Protein AF-R7W2F7-F1 (afdb_monomer_lite)

Radius of gyration: 28.07 Å; chains: 1; bounding box: 58×47×88 Å

Secondary structure (DSSP, 8-state):
---HHHHHHHHTHHHHHH-HHHHHHHHHHHHHHHHHHHHHHHHHHHHHHHHHHHHHHHHHSSS--HHHHHHHHHHHHHHHHHHHHHHHHHHHHHHHHHHHHHHHHHHHHHHTGGGHHHHHHHHHHHHHHHHHHTTT-----HHHHHHHHHHHHHHHHS-------PPP-

Organism: Aegilops tauschii (NCBI:txid37682)

Sequence (169 aa):
MENPMLAAVINNLPHLLDNPDLVQRVLDGARADLHLNGLHLAEAAAQLRDCLRAEGQVRTLPEPTEEQRIACAMVVDAGRASYRFFLKQHWLLGQLVGSLLVIRAAASARSRAHLLPGVLLAAVSAAVVVYVTTRGVVVPGFRSLVRFCVLTLHFLFAPDRPRARGRAG

Structure (mmCIF, N/CA/C/O backbone):
data_AF-R7W2F7-F1
#
_entry.id   AF-R7W2F7-F1
#
loop_
_atom_site.group_PDB
_atom_site.id
_atom_site.type_symbol
_atom_site.label_atom_id
_atom_site.label_alt_id
_atom_site.label_comp_id
_atom_site.label_asym_id
_atom_site.label_entity_id
_atom_site.label_seq_id
_atom_site.pdbx_PDB_ins_code
_atom_site.Cartn_x
_atom_site.Cartn_y
_atom_site.Cartn_z
_atom_site.occupancy
_atom_site.B_iso_or_equiv
_atom_site.auth_seq_id
_atom_site.auth_comp_id
_atom_site.auth_asym_id
_atom_site.auth_atom_id
_atom_site.pdbx_PDB_model_num
ATOM 1 N N . MET A 1 1 ? 6.378 13.925 7.806 1.00 50.22 1 MET A N 1
ATOM 2 C CA . MET A 1 1 ? 6.916 12.705 8.445 1.00 50.22 1 MET A CA 1
ATOM 3 C C . MET A 1 1 ? 7.607 11.904 7.363 1.00 50.22 1 MET A C 1
ATOM 5 O O . MET A 1 1 ? 6.940 11.535 6.405 1.00 50.22 1 MET A O 1
ATOM 9 N N . GLU A 1 2 ? 8.917 11.711 7.471 1.00 62.88 2 GLU A N 1
ATOM 10 C CA . GLU A 1 2 ? 9.671 10.868 6.540 1.00 62.88 2 GLU A CA 1
ATOM 11 C C . GLU A 1 2 ? 9.285 9.399 6.735 1.00 62.88 2 GLU A C 1
ATOM 13 O O . GLU A 1 2 ? 9.034 8.952 7.855 1.00 62.88 2 GLU A O 1
ATOM 18 N N . ASN A 1 3 ? 9.174 8.658 5.633 1.00 75.56 3 ASN A N 1
ATOM 19 C CA . ASN A 1 3 ? 8.859 7.238 5.660 1.00 75.56 3 ASN A CA 1
ATOM 20 C C . ASN A 1 3 ? 10.148 6.458 5.996 1.00 75.56 3 ASN A C 1
ATOM 22 O O . ASN A 1 3 ? 11.062 6.433 5.170 1.00 75.56 3 ASN A O 1
ATOM 26 N N . PRO A 1 4 ? 10.259 5.820 7.175 1.00 77.44 4 PRO A N 1
ATOM 27 C CA . PRO A 1 4 ? 11.500 5.168 7.596 1.00 77.44 4 PRO A CA 1
ATOM 28 C C . PRO A 1 4 ? 11.861 3.968 6.709 1.00 77.44 4 PRO A C 1
ATOM 30 O O . PRO A 1 4 ? 13.039 3.686 6.498 1.00 77.44 4 PRO A O 1
ATOM 33 N N . MET A 1 5 ? 10.861 3.296 6.125 1.00 77.75 5 MET A N 1
ATOM 34 C CA . MET A 1 5 ? 11.091 2.214 5.162 1.00 77.75 5 MET A CA 1
ATOM 35 C C . MET A 1 5 ? 11.682 2.755 3.859 1.00 77.75 5 MET A C 1
ATOM 37 O O . MET A 1 5 ? 12.577 2.147 3.275 1.00 77.75 5 MET A O 1
ATOM 41 N N . LEU A 1 6 ? 11.227 3.936 3.431 1.00 77.62 6 LEU A N 1
ATOM 42 C CA . LEU A 1 6 ? 11.791 4.622 2.272 1.00 77.62 6 LEU A CA 1
ATOM 43 C C . LEU A 1 6 ? 13.242 5.048 2.526 1.00 77.62 6 LEU A C 1
ATOM 45 O O . LEU A 1 6 ? 14.074 4.906 1.636 1.00 77.62 6 LEU A O 1
ATOM 49 N N . ALA A 1 7 ? 13.570 5.503 3.738 1.00 80.31 7 ALA A N 1
ATOM 50 C CA . ALA A 1 7 ? 14.944 5.844 4.105 1.00 80.31 7 ALA A CA 1
ATOM 51 C C . ALA A 1 7 ? 15.889 4.634 3.974 1.00 80.31 7 ALA A C 1
ATOM 53 O O . ALA A 1 7 ? 16.976 4.755 3.411 1.00 80.31 7 ALA A O 1
ATOM 54 N N . ALA A 1 8 ? 15.451 3.444 4.402 1.00 81.12 8 ALA A N 1
ATOM 55 C CA . ALA A 1 8 ? 16.222 2.212 4.228 1.00 81.12 8 ALA A CA 1
ATOM 56 C C . ALA A 1 8 ? 16.446 1.855 2.745 1.00 81.12 8 ALA A C 1
ATOM 58 O O . ALA A 1 8 ? 17.535 1.410 2.376 1.00 81.12 8 ALA A O 1
ATOM 59 N N . VAL A 1 9 ? 15.449 2.087 1.884 1.00 82.88 9 VAL A N 1
ATOM 60 C CA . VAL A 1 9 ? 15.577 1.895 0.429 1.00 82.88 9 VAL A CA 1
ATOM 61 C C . VAL A 1 9 ? 16.546 2.905 -0.187 1.00 82.88 9 VAL A C 1
ATOM 63 O O . VAL A 1 9 ? 17.402 2.515 -0.977 1.00 82.88 9 VAL A O 1
ATOM 66 N N . ILE A 1 10 ? 16.460 4.181 0.198 1.00 81.62 10 ILE A N 1
ATOM 67 C CA . ILE A 1 10 ? 17.352 5.243 -0.293 1.00 81.62 10 ILE A CA 1
ATOM 68 C C . ILE A 1 10 ? 18.807 4.955 0.095 1.00 81.62 10 ILE A C 1
ATOM 70 O O . ILE A 1 10 ? 19.697 5.066 -0.746 1.00 81.62 10 ILE A O 1
ATOM 74 N N . ASN A 1 11 ? 19.054 4.503 1.325 1.00 85.56 11 ASN A N 1
ATOM 75 C CA . ASN A 1 11 ? 20.402 4.157 1.787 1.00 85.56 11 ASN A CA 1
ATOM 76 C C . ASN A 1 11 ? 21.028 2.994 0.995 1.00 85.56 11 ASN A C 1
ATOM 78 O O . ASN A 1 11 ? 22.245 2.933 0.848 1.00 85.56 11 ASN A O 1
ATOM 82 N N . ASN A 1 12 ? 20.206 2.094 0.448 1.00 84.38 12 ASN A N 1
ATOM 83 C CA . ASN A 1 12 ? 20.649 0.956 -0.363 1.00 84.38 12 ASN A CA 1
ATOM 84 C C . ASN A 1 12 ? 20.480 1.187 -1.876 1.00 84.38 12 ASN A C 1
ATOM 86 O O . ASN A 1 12 ? 20.642 0.257 -2.671 1.00 84.38 12 ASN A O 1
ATOM 90 N N . LEU A 1 13 ? 20.174 2.419 -2.295 1.00 83.50 13 LEU A N 1
ATOM 91 C CA . LEU A 1 13 ? 19.827 2.750 -3.675 1.00 83.50 13 LEU A CA 1
ATOM 92 C C . LEU A 1 13 ? 20.884 2.325 -4.713 1.00 83.50 13 LEU A C 1
ATOM 94 O O . LEU A 1 13 ? 20.477 1.772 -5.734 1.00 83.50 13 LEU A O 1
ATOM 98 N N . PRO A 1 14 ? 22.207 2.498 -4.497 1.00 82.50 14 PRO A N 1
ATOM 99 C CA . PRO A 1 14 ? 23.209 2.068 -5.476 1.00 82.50 14 PRO A CA 1
ATOM 100 C C . PRO A 1 14 ? 23.151 0.560 -5.758 1.00 82.50 14 PRO A C 1
ATOM 102 O O . PRO A 1 14 ? 23.077 0.146 -6.910 1.00 82.50 14 PRO A O 1
ATOM 105 N N . HIS A 1 15 ? 23.065 -0.258 -4.704 1.00 82.75 15 HIS A N 1
ATOM 106 C CA . HIS A 1 15 ? 22.978 -1.718 -4.823 1.00 82.75 15 HIS A CA 1
ATOM 107 C C . HIS A 1 15 ? 21.681 -2.170 -5.504 1.00 82.75 15 HIS A C 1
ATOM 109 O O . HIS A 1 15 ? 21.669 -3.147 -6.252 1.00 82.75 15 HIS A O 1
ATOM 115 N N . LEU A 1 16 ? 20.582 -1.456 -5.252 1.00 81.81 16 LEU A N 1
ATOM 116 C CA . LEU A 1 16 ? 19.295 -1.707 -5.895 1.00 81.81 16 LEU A CA 1
ATOM 117 C C . LEU A 1 16 ? 19.326 -1.352 -7.390 1.00 81.81 16 LEU A C 1
ATOM 119 O O . LEU A 1 16 ? 18.803 -2.103 -8.210 1.00 81.81 16 LEU A O 1
ATOM 123 N N . LEU A 1 17 ? 19.967 -0.244 -7.769 1.00 82.25 17 LEU A N 1
ATOM 124 C CA . LEU A 1 17 ? 20.082 0.169 -9.172 1.00 82.25 17 LEU A CA 1
ATOM 125 C C . LEU A 1 17 ? 20.931 -0.786 -10.015 1.00 82.25 17 LEU A C 1
ATOM 127 O O . LEU A 1 17 ? 20.656 -0.944 -11.205 1.00 82.25 17 LEU A O 1
ATOM 131 N N . ASP A 1 18 ? 21.922 -1.431 -9.406 1.00 84.25 18 ASP A N 1
ATOM 132 C CA . ASP A 1 18 ? 22.786 -2.393 -10.092 1.00 84.25 18 ASP A CA 1
ATOM 133 C C . ASP A 1 18 ? 22.155 -3.796 -10.192 1.00 84.25 18 ASP A C 1
ATOM 135 O O . ASP A 1 18 ? 22.622 -4.628 -10.971 1.00 84.25 18 ASP A O 1
ATOM 139 N N . ASN A 1 19 ? 21.075 -4.072 -9.448 1.00 83.44 19 ASN A N 1
ATOM 140 C CA . ASN A 1 19 ? 20.466 -5.400 -9.382 1.00 83.44 19 ASN A CA 1
ATOM 141 C C . ASN A 1 19 ? 18.922 -5.355 -9.491 1.00 83.44 19 ASN A C 1
ATOM 143 O O . ASN A 1 19 ? 18.220 -5.347 -8.474 1.00 83.44 19 ASN A O 1
ATOM 147 N N . PRO A 1 20 ? 18.356 -5.369 -10.715 1.00 79.19 20 PRO A N 1
ATOM 148 C CA . PRO A 1 20 ? 16.909 -5.248 -10.926 1.00 79.19 20 PRO A CA 1
ATOM 149 C C . PRO A 1 20 ? 16.098 -6.418 -10.337 1.00 79.19 20 PRO A C 1
ATOM 151 O O . PRO A 1 20 ? 14.937 -6.229 -9.956 1.00 79.19 20 PRO A O 1
ATOM 154 N N . ASP A 1 21 ? 16.701 -7.604 -10.202 1.00 83.75 21 ASP A N 1
ATOM 155 C CA . ASP A 1 21 ? 16.078 -8.778 -9.574 1.00 83.75 21 ASP A CA 1
ATOM 156 C C . ASP A 1 21 ? 15.952 -8.616 -8.055 1.00 83.75 21 ASP A C 1
ATOM 158 O O . ASP A 1 21 ? 14.975 -9.056 -7.442 1.00 83.75 21 ASP A O 1
ATOM 162 N N . LEU A 1 22 ? 16.932 -7.964 -7.422 1.00 86.50 22 LEU A N 1
ATOM 163 C CA . LEU A 1 22 ? 16.843 -7.601 -6.010 1.00 86.50 22 LEU A CA 1
ATOM 164 C C . LEU A 1 22 ? 15.703 -6.603 -5.782 1.00 86.50 22 LEU A C 1
ATOM 166 O O . LEU A 1 22 ? 14.890 -6.817 -4.885 1.00 86.50 22 LEU A O 1
ATOM 170 N N . VAL A 1 23 ? 15.586 -5.577 -6.633 1.00 85.50 23 VAL A N 1
ATOM 171 C CA . VAL A 1 23 ? 14.476 -4.611 -6.557 1.00 85.50 23 VAL A CA 1
ATOM 172 C C . VAL A 1 23 ? 13.128 -5.309 -6.702 1.00 85.50 23 VAL A C 1
ATOM 174 O O . VAL A 1 23 ? 12.197 -4.987 -5.968 1.00 85.50 23 VAL A O 1
ATOM 177 N N . GLN A 1 24 ? 13.020 -6.289 -7.606 1.00 86.44 24 GLN A N 1
ATOM 178 C CA . GLN A 1 24 ? 11.785 -7.051 -7.789 1.00 86.44 24 GLN A CA 1
ATOM 179 C C . GLN A 1 24 ? 11.379 -7.808 -6.525 1.00 86.44 24 GLN A C 1
ATOM 181 O O . GLN A 1 24 ? 10.225 -7.728 -6.118 1.00 86.44 24 GLN A O 1
ATOM 186 N N . ARG A 1 25 ? 12.327 -8.492 -5.874 1.00 88.94 25 ARG A N 1
ATOM 187 C CA . ARG A 1 25 ? 12.058 -9.228 -4.630 1.00 88.94 25 ARG A CA 1
ATOM 188 C C . ARG A 1 25 ? 11.585 -8.308 -3.509 1.00 88.94 25 ARG A C 1
ATOM 190 O O . ARG A 1 25 ? 10.618 -8.631 -2.826 1.00 88.94 25 ARG A O 1
ATOM 197 N N . VAL A 1 26 ? 12.234 -7.155 -3.345 1.00 90.38 26 VAL A N 1
ATOM 198 C CA . VAL A 1 26 ? 11.838 -6.159 -2.336 1.00 90.38 26 VAL A CA 1
ATOM 199 C C . VAL A 1 26 ? 10.455 -5.581 -2.654 1.00 90.38 26 VAL A C 1
ATOM 201 O O . VAL A 1 26 ? 9.630 -5.424 -1.757 1.00 90.38 26 VAL A O 1
ATOM 204 N N . LEU A 1 27 ? 10.169 -5.313 -3.930 1.00 90.25 27 LEU A N 1
ATOM 205 C CA . LEU A 1 27 ? 8.865 -4.837 -4.387 1.00 90.25 27 LEU A CA 1
ATOM 206 C C . LEU A 1 27 ? 7.748 -5.856 -4.128 1.00 90.25 27 LEU A C 1
ATOM 208 O O . LEU A 1 27 ? 6.664 -5.468 -3.696 1.00 90.25 27 LEU A O 1
ATOM 212 N N . ASP A 1 28 ? 7.995 -7.139 -4.381 1.00 91.88 28 ASP A N 1
ATOM 213 C CA . ASP A 1 28 ? 7.003 -8.194 -4.162 1.00 91.88 28 ASP A CA 1
ATOM 214 C C . ASP A 1 28 ? 6.727 -8.408 -2.668 1.00 91.88 28 ASP A C 1
ATOM 216 O O . ASP A 1 28 ? 5.564 -8.532 -2.283 1.00 91.88 28 ASP A O 1
ATOM 220 N N . GLY A 1 29 ? 7.758 -8.327 -1.817 1.00 92.75 29 GLY A N 1
ATOM 221 C CA . GLY A 1 29 ? 7.588 -8.291 -0.361 1.00 92.75 29 GLY A CA 1
ATOM 222 C C . GLY A 1 29 ? 6.746 -7.096 0.096 1.00 92.75 29 GLY A C 1
ATOM 223 O O . GLY A 1 29 ? 5.723 -7.273 0.749 1.00 92.75 29 GLY A O 1
ATOM 224 N N . ALA A 1 30 ? 7.089 -5.883 -0.350 1.00 91.50 30 ALA A N 1
ATOM 225 C CA . ALA A 1 30 ? 6.341 -4.673 0.001 1.00 91.50 30 ALA A CA 1
ATOM 226 C C . ALA A 1 30 ? 4.875 -4.712 -0.474 1.00 91.50 30 ALA A C 1
ATOM 228 O O . ALA A 1 30 ? 3.988 -4.171 0.187 1.00 91.50 30 ALA A O 1
ATOM 229 N N . ARG A 1 31 ? 4.593 -5.358 -1.614 1.00 92.06 31 ARG A N 1
ATOM 230 C CA . ARG A 1 31 ? 3.222 -5.589 -2.098 1.00 92.06 31 ARG A CA 1
ATOM 231 C C . ARG A 1 31 ? 2.461 -6.581 -1.229 1.00 92.06 31 ARG A C 1
ATOM 233 O O . ARG A 1 31 ? 1.280 -6.351 -0.976 1.00 92.06 31 ARG A O 1
ATOM 240 N N . ALA A 1 32 ? 3.112 -7.656 -0.792 1.00 95.00 32 ALA A N 1
ATOM 241 C CA . ALA A 1 32 ? 2.513 -8.611 0.132 1.00 95.00 32 ALA A CA 1
ATOM 242 C C . ALA A 1 32 ? 2.167 -7.928 1.464 1.00 95.00 32 ALA A C 1
ATOM 244 O O . ALA A 1 32 ? 1.030 -8.032 1.923 1.00 95.00 32 ALA A O 1
ATOM 245 N N . ASP A 1 33 ? 3.086 -7.131 2.012 1.00 93.81 33 ASP A N 1
ATOM 246 C CA . ASP A 1 33 ? 2.856 -6.358 3.237 1.00 93.81 33 ASP A CA 1
ATOM 247 C C . ASP A 1 33 ? 1.724 -5.338 3.066 1.00 93.81 33 ASP A C 1
ATOM 249 O O . ASP A 1 33 ? 0.860 -5.206 3.935 1.00 93.81 33 ASP A O 1
ATOM 253 N N . LEU A 1 34 ? 1.678 -4.634 1.928 1.00 93.56 34 LEU A N 1
ATOM 254 C CA . LEU A 1 34 ? 0.596 -3.699 1.607 1.00 93.56 34 LEU A CA 1
ATOM 255 C C . LEU A 1 34 ? -0.763 -4.406 1.557 1.00 93.56 34 LEU A C 1
ATOM 257 O O . LEU A 1 34 ? -1.755 -3.866 2.056 1.00 93.56 34 LEU A O 1
ATOM 261 N N . HIS A 1 35 ? -0.805 -5.601 0.965 1.00 95.44 35 HIS A N 1
ATOM 262 C CA . HIS A 1 35 ? -2.011 -6.414 0.883 1.00 95.44 35 HIS A CA 1
ATOM 263 C C . HIS A 1 35 ? -2.476 -6.872 2.269 1.00 95.44 35 HIS A C 1
ATOM 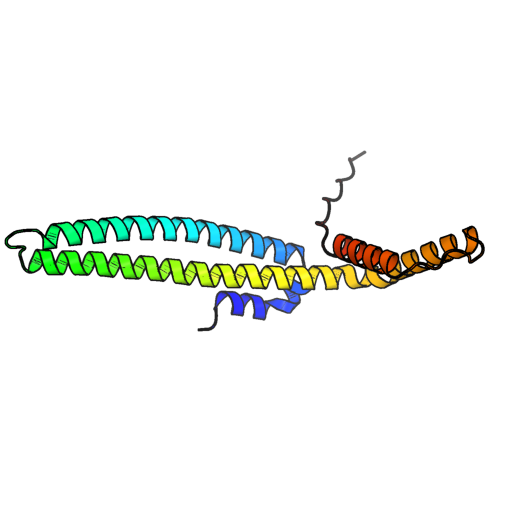265 O O . HIS A 1 35 ? -3.627 -6.626 2.627 1.00 95.44 35 HIS A O 1
ATOM 271 N N . LEU A 1 36 ? -1.577 -7.449 3.073 1.00 96.50 36 LEU A N 1
ATOM 272 C CA . LEU A 1 36 ? -1.870 -7.870 4.446 1.00 96.50 36 LEU A CA 1
ATOM 273 C C . LEU A 1 36 ? -2.352 -6.696 5.304 1.00 96.50 36 LEU A C 1
ATOM 275 O O . LEU A 1 36 ? -3.374 -6.793 5.980 1.00 96.50 36 LEU A O 1
ATOM 279 N N . ASN A 1 37 ? -1.687 -5.543 5.217 1.00 95.31 37 ASN A N 1
ATOM 280 C CA . ASN A 1 37 ? -2.127 -4.347 5.927 1.00 95.31 37 ASN A CA 1
ATOM 281 C C . ASN A 1 37 ? -3.491 -3.842 5.424 1.00 95.31 37 ASN A C 1
ATOM 283 O O . ASN A 1 37 ? -4.254 -3.268 6.195 1.00 95.31 37 ASN A O 1
ATOM 287 N N . GLY A 1 38 ? -3.812 -4.041 4.143 1.00 96.19 38 GLY A N 1
ATOM 288 C CA . GLY A 1 38 ? -5.142 -3.768 3.596 1.00 96.19 38 GLY A CA 1
ATOM 289 C C . GLY A 1 38 ? -6.231 -4.639 4.228 1.00 96.19 38 GLY A C 1
ATOM 290 O O . GLY A 1 38 ? -7.306 -4.129 4.542 1.00 96.19 38 GLY A O 1
ATOM 291 N N . LEU A 1 39 ? -5.940 -5.920 4.483 1.00 97.50 39 LEU A N 1
ATOM 292 C CA . LEU A 1 39 ? -6.851 -6.824 5.193 1.00 97.50 39 LEU A CA 1
ATOM 293 C C . LEU A 1 39 ? -7.071 -6.368 6.640 1.00 97.50 39 LEU A C 1
ATOM 295 O O . LEU A 1 39 ? -8.216 -6.213 7.059 1.00 97.50 39 LEU A O 1
ATOM 299 N N . HIS A 1 40 ? -5.997 -6.055 7.370 1.00 95.44 40 HIS A N 1
ATOM 300 C CA . HIS A 1 40 ? -6.103 -5.533 8.739 1.00 95.44 40 HIS A CA 1
ATOM 301 C C . HIS A 1 40 ? -6.825 -4.183 8.810 1.00 95.44 40 HIS A C 1
ATOM 303 O O . HIS A 1 40 ? -7.591 -3.935 9.737 1.00 95.44 40 HIS A O 1
ATOM 309 N N . LEU A 1 41 ? -6.634 -3.312 7.815 1.00 96.12 41 LEU A N 1
ATOM 310 C CA . LEU A 1 41 ? -7.371 -2.053 7.718 1.00 96.12 41 LEU A CA 1
ATOM 311 C C . LEU A 1 41 ? -8.875 -2.293 7.535 1.00 96.12 41 LEU A C 1
ATOM 313 O O . LEU A 1 41 ? -9.681 -1.612 8.170 1.00 96.12 41 LEU A O 1
ATOM 317 N N . ALA A 1 42 ? -9.257 -3.247 6.683 1.00 96.69 42 ALA A N 1
ATOM 318 C CA . ALA A 1 42 ? -10.656 -3.612 6.474 1.00 96.69 42 ALA A CA 1
ATOM 319 C C . ALA A 1 42 ? -11.281 -4.213 7.743 1.00 96.69 42 ALA A C 1
ATOM 321 O O . ALA A 1 42 ? -12.397 -3.843 8.112 1.00 96.69 42 ALA A O 1
ATOM 322 N N . GLU A 1 43 ? -10.546 -5.077 8.442 1.00 97.12 43 GLU A N 1
ATOM 323 C CA . GLU A 1 43 ? -10.962 -5.652 9.722 1.00 97.12 43 GLU A CA 1
ATOM 324 C C . GLU A 1 43 ? -11.143 -4.569 10.796 1.00 97.12 43 GLU A C 1
ATOM 326 O O . GLU A 1 43 ? -12.205 -4.479 11.412 1.00 97.12 43 GLU A O 1
ATOM 331 N N . ALA A 1 44 ? -10.167 -3.672 10.956 1.00 95.94 44 ALA A N 1
ATOM 332 C CA . ALA A 1 44 ? -10.257 -2.551 11.890 1.00 95.94 44 ALA A CA 1
ATOM 333 C C . ALA A 1 44 ? -11.421 -1.602 11.549 1.00 95.94 44 ALA A C 1
ATOM 335 O O . ALA A 1 44 ? -12.074 -1.067 12.445 1.00 95.94 44 ALA A O 1
ATOM 336 N N . ALA A 1 45 ? -11.718 -1.402 10.261 1.00 96.62 45 ALA A N 1
ATOM 337 C CA . ALA A 1 45 ? -12.868 -0.614 9.824 1.00 96.62 45 ALA A CA 1
ATOM 338 C C . ALA A 1 45 ? -14.204 -1.281 10.193 1.00 96.62 45 ALA A C 1
ATOM 340 O O . ALA A 1 45 ? -15.141 -0.587 10.599 1.00 96.62 45 ALA A O 1
ATOM 341 N N . ALA A 1 46 ? -14.297 -2.608 10.065 1.00 97.19 46 ALA A N 1
ATOM 342 C CA . ALA A 1 46 ? -15.472 -3.374 10.473 1.00 97.19 46 ALA A CA 1
ATOM 343 C C . ALA A 1 46 ? -15.671 -3.312 11.996 1.00 97.19 46 ALA A C 1
ATOM 345 O O . ALA A 1 46 ? -16.742 -2.916 12.452 1.00 97.19 46 ALA A O 1
ATOM 346 N N . GLN A 1 47 ? -14.615 -3.571 12.771 1.00 94.94 47 GLN A N 1
ATOM 347 C CA . GLN A 1 47 ? -14.643 -3.483 14.235 1.00 94.94 47 GLN A CA 1
ATOM 348 C C . GLN A 1 47 ? -15.042 -2.0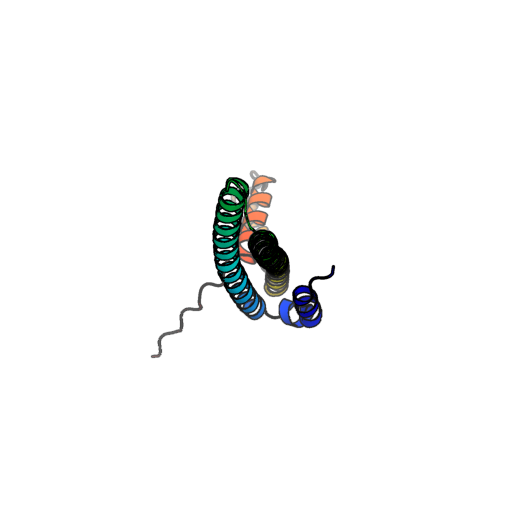82 14.716 1.00 94.94 47 GLN A C 1
ATOM 350 O O . GLN A 1 47 ? -15.903 -1.944 15.584 1.00 94.94 47 GLN A O 1
ATOM 355 N N . LEU A 1 48 ? -14.479 -1.025 14.119 1.00 95.88 48 LEU A N 1
ATOM 356 C CA . LEU A 1 48 ? -14.852 0.351 14.447 1.00 95.88 48 LEU A CA 1
ATOM 357 C C . LEU A 1 48 ? -16.328 0.628 14.132 1.00 95.88 48 LEU A C 1
ATOM 359 O O . LEU A 1 48 ? -17.006 1.288 14.917 1.00 95.88 48 LEU A O 1
ATOM 363 N N . ARG A 1 49 ? -16.847 0.122 13.009 1.00 96.25 49 ARG A N 1
ATOM 364 C CA . ARG A 1 49 ? -18.268 0.261 12.665 1.00 96.25 49 ARG A CA 1
ATOM 365 C C . ARG A 1 49 ? -19.164 -0.4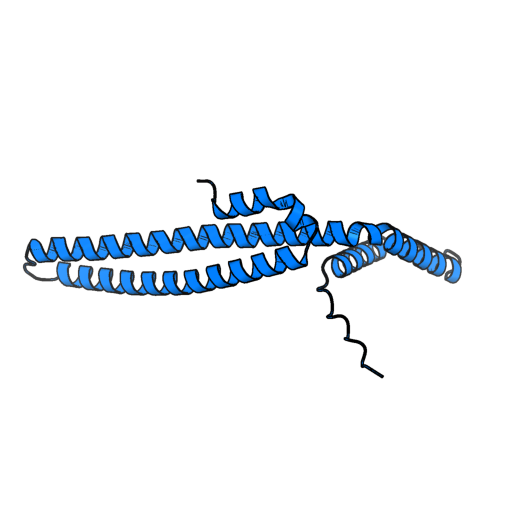04 13.708 1.00 96.25 49 ARG A C 1
ATOM 367 O O . ARG A 1 49 ? -20.180 0.183 14.076 1.00 96.25 49 ARG A O 1
ATOM 374 N N . ASP A 1 50 ? -18.793 -1.585 14.187 1.00 94.69 50 ASP A N 1
ATOM 375 C CA . ASP A 1 50 ? -19.555 -2.292 15.216 1.00 94.69 50 ASP A CA 1
ATOM 376 C C . ASP A 1 50 ? -19.489 -1.569 16.567 1.00 94.69 50 ASP A C 1
ATOM 378 O O . ASP A 1 50 ? -20.526 -1.394 17.207 1.00 94.69 50 ASP A O 1
ATOM 382 N N . CYS A 1 51 ? -18.325 -1.028 16.942 1.00 93.50 51 CYS A N 1
ATOM 383 C CA . CYS A 1 51 ? -18.175 -0.184 18.133 1.00 93.50 51 CYS A CA 1
ATOM 384 C C . CYS A 1 51 ? -19.054 1.073 18.055 1.00 93.50 51 CYS A C 1
ATOM 386 O O . CYS A 1 51 ? -19.748 1.402 19.012 1.00 93.50 51 CYS A O 1
ATOM 388 N N . LEU A 1 52 ? -19.077 1.756 16.906 1.00 93.44 52 LEU A N 1
ATOM 389 C CA . LEU A 1 52 ? -19.921 2.938 16.692 1.00 93.44 52 LEU A CA 1
ATOM 390 C C . LEU A 1 52 ? -21.417 2.592 16.707 1.00 93.44 52 LEU A C 1
ATOM 392 O O . LEU A 1 52 ? -22.231 3.384 17.180 1.00 93.44 52 LEU A O 1
ATOM 396 N N . ARG A 1 53 ? -21.799 1.409 16.207 1.00 93.56 53 ARG A N 1
ATOM 397 C CA . ARG A 1 53 ? -23.184 0.926 16.298 1.00 93.56 53 ARG A CA 1
ATOM 398 C C . ARG A 1 53 ? -23.576 0.675 17.755 1.00 93.56 53 ARG A C 1
ATOM 400 O O . ARG A 1 53 ? -24.656 1.101 18.159 1.00 93.56 53 ARG A O 1
ATOM 407 N N . ALA A 1 54 ? -22.707 0.027 18.529 1.00 89.06 54 ALA A N 1
ATOM 408 C CA . ALA A 1 54 ? -22.917 -0.202 19.956 1.00 89.06 54 ALA A CA 1
ATOM 409 C C . ALA A 1 54 ? -22.989 1.122 20.739 1.00 89.06 54 ALA A C 1
ATOM 411 O O . ALA A 1 54 ? -23.883 1.298 21.559 1.00 89.06 54 ALA A O 1
ATOM 412 N N . GLU A 1 55 ? -22.133 2.098 20.420 1.00 92.00 55 GLU A N 1
ATOM 413 C CA . GLU A 1 55 ? -22.197 3.449 20.993 1.00 92.00 55 GLU A CA 1
ATOM 414 C C . GLU A 1 55 ? -23.546 4.122 20.715 1.00 92.00 55 GLU A C 1
ATOM 416 O O . GLU A 1 55 ? -24.157 4.700 21.617 1.00 92.00 55 GLU A O 1
ATOM 421 N N . GLY A 1 56 ? -24.046 4.003 19.482 1.00 89.38 56 GLY A N 1
ATOM 422 C CA . GLY A 1 56 ? -25.379 4.475 19.116 1.00 89.38 56 GLY A CA 1
ATOM 423 C C . GLY A 1 56 ? -26.479 3.848 19.975 1.00 89.38 56 GLY A C 1
ATOM 424 O O . GLY A 1 56 ? -27.364 4.562 20.435 1.00 89.38 56 GLY A O 1
ATOM 425 N N . GLN A 1 57 ? -26.392 2.544 20.255 1.00 88.62 57 GLN A N 1
ATOM 426 C CA . GLN A 1 57 ? -27.342 1.846 21.128 1.00 88.62 57 GLN A CA 1
ATOM 427 C C . GLN A 1 57 ? -27.250 2.335 22.579 1.00 88.62 57 GLN A C 1
ATOM 429 O O . GLN A 1 57 ? -28.282 2.652 23.170 1.00 88.62 57 GLN A O 1
ATOM 434 N N . VAL A 1 58 ? -26.038 2.483 23.131 1.00 86.81 58 VAL A N 1
ATOM 435 C CA . VAL A 1 58 ? -25.814 2.995 24.498 1.00 86.81 58 VAL A CA 1
ATOM 436 C C . VAL A 1 58 ? -26.417 4.388 24.679 1.00 86.81 58 VAL A C 1
ATOM 438 O O . VAL A 1 58 ? -27.052 4.655 25.695 1.00 86.81 58 VAL A O 1
ATOM 441 N N . ARG A 1 59 ? -26.299 5.263 23.674 1.00 83.50 59 ARG A N 1
ATOM 442 C CA . ARG A 1 59 ? -26.900 6.609 23.702 1.00 83.50 59 ARG A CA 1
ATOM 443 C C . ARG A 1 59 ? -28.429 6.609 23.696 1.00 83.50 59 ARG A C 1
ATOM 445 O O . ARG A 1 59 ? -29.021 7.597 24.114 1.00 83.50 59 ARG A O 1
ATOM 452 N N . THR A 1 60 ? -29.058 5.541 23.205 1.00 88.88 60 THR A N 1
ATOM 453 C CA . THR A 1 60 ? -30.525 5.399 23.187 1.00 88.88 60 THR A CA 1
ATOM 454 C C . THR A 1 60 ? -31.095 4.742 24.444 1.00 88.88 60 THR A C 1
ATOM 456 O O . THR A 1 60 ? -32.316 4.677 24.578 1.00 88.88 60 THR A O 1
ATOM 459 N N . LEU A 1 61 ? -30.254 4.262 25.371 1.00 87.00 61 LEU A N 1
ATOM 460 C CA . LEU A 1 61 ? -30.739 3.753 26.653 1.00 87.00 61 LEU A CA 1
ATOM 461 C C . LEU A 1 61 ? -31.318 4.896 27.509 1.00 87.00 61 LEU A C 1
ATOM 463 O O . LEU A 1 61 ? -30.769 5.997 27.505 1.00 87.00 61 LEU A O 1
ATOM 467 N N . PRO A 1 62 ? -32.400 4.638 28.266 1.00 74.88 62 PRO A N 1
ATOM 468 C CA . PRO A 1 62 ? -33.076 5.665 29.055 1.00 74.88 62 PRO A CA 1
ATOM 469 C C . PRO A 1 62 ? -32.204 6.254 30.176 1.00 74.88 62 PRO A C 1
ATOM 471 O O . PRO A 1 62 ? -32.308 7.447 30.422 1.00 74.88 62 PRO A O 1
ATOM 474 N N . GLU A 1 63 ? -31.292 5.481 30.782 1.00 81.44 63 GLU A N 1
ATOM 475 C CA . GLU A 1 63 ? -30.255 5.984 31.702 1.00 81.44 63 GLU A CA 1
ATOM 476 C C . GLU A 1 63 ? -29.001 5.083 31.678 1.00 81.44 63 GLU A C 1
ATOM 478 O O . GLU A 1 63 ? -28.875 4.164 32.488 1.00 81.44 63 GLU A O 1
ATOM 483 N N . PRO A 1 64 ? -28.054 5.290 30.745 1.00 79.94 64 PRO A N 1
ATOM 484 C CA . PRO A 1 64 ? -26.803 4.540 30.751 1.00 79.94 64 PRO A CA 1
ATOM 485 C C . PRO A 1 64 ? -25.920 5.012 31.909 1.00 79.94 64 PRO A C 1
ATOM 487 O O . PRO A 1 64 ? -25.702 6.221 32.062 1.00 79.94 64 PRO A O 1
ATOM 490 N N . THR A 1 65 ? -25.387 4.063 32.685 1.00 88.31 65 THR A N 1
ATOM 491 C CA . THR A 1 65 ? -24.474 4.331 33.807 1.00 88.31 65 THR A CA 1
ATOM 492 C C . THR A 1 65 ? -23.216 5.043 33.309 1.00 88.31 65 THR A C 1
ATOM 494 O O . THR A 1 65 ? -22.739 4.775 32.206 1.00 88.31 65 THR A O 1
ATOM 497 N N . GLU A 1 66 ? -22.632 5.918 34.127 1.00 87.50 66 GLU A N 1
ATOM 498 C CA . GLU A 1 66 ? -21.404 6.640 33.770 1.00 87.50 66 GLU A CA 1
ATOM 499 C C . GLU A 1 66 ? -20.256 5.684 33.402 1.00 87.50 66 GLU A C 1
ATOM 501 O O . GLU A 1 66 ? -19.579 5.875 32.395 1.00 87.50 66 GLU A O 1
ATOM 506 N N . GLU A 1 67 ? -20.120 4.570 34.126 1.00 88.38 67 GLU A N 1
ATOM 507 C CA . GLU A 1 67 ? -19.164 3.504 33.803 1.00 88.38 67 GLU A CA 1
ATOM 508 C C . GLU A 1 67 ? -19.385 2.909 32.402 1.00 88.38 67 GLU A C 1
ATOM 510 O O . GLU A 1 67 ? -18.423 2.680 31.670 1.00 88.38 67 GLU A O 1
ATOM 515 N N . GLN A 1 68 ? -20.640 2.711 31.983 1.00 85.94 68 GLN A N 1
ATOM 516 C CA . GLN A 1 68 ? -20.972 2.204 30.645 1.00 85.94 68 GLN A CA 1
ATOM 517 C C . GLN A 1 68 ? -20.646 3.230 29.556 1.00 85.94 68 GLN A C 1
ATOM 519 O O . GLN A 1 68 ? -20.160 2.858 28.486 1.00 85.94 68 GLN A O 1
ATOM 524 N N . ARG A 1 69 ? -20.875 4.522 29.823 1.00 85.31 69 ARG A N 1
ATOM 525 C CA . ARG A 1 69 ? -20.526 5.613 28.899 1.00 85.31 69 ARG A CA 1
ATOM 526 C C . ARG A 1 69 ? -19.016 5.703 28.708 1.00 85.31 69 ARG A C 1
ATOM 528 O O . ARG A 1 69 ? -18.554 5.740 27.569 1.00 85.31 69 ARG A O 1
ATOM 535 N N . ILE A 1 70 ? -18.259 5.677 29.805 1.00 90.62 70 ILE A N 1
ATOM 536 C CA . ILE A 1 70 ? -16.792 5.726 29.786 1.00 90.62 70 ILE A CA 1
ATOM 537 C C . ILE A 1 70 ? -16.227 4.488 29.086 1.00 90.62 70 ILE A C 1
ATOM 539 O O . ILE A 1 70 ? -15.404 4.622 28.181 1.00 90.62 70 ILE A O 1
ATOM 543 N N . ALA A 1 71 ? -16.695 3.287 29.439 1.00 90.19 71 ALA A N 1
ATOM 544 C CA . ALA A 1 71 ? -16.245 2.049 28.806 1.00 90.19 71 ALA A CA 1
ATOM 545 C C . ALA A 1 71 ? -16.520 2.050 27.293 1.00 90.19 71 ALA A C 1
ATOM 547 O O . ALA A 1 71 ? -15.642 1.707 26.501 1.00 90.19 71 ALA A O 1
ATOM 548 N N . CYS A 1 72 ? -17.707 2.498 26.877 1.00 90.88 72 CYS A N 1
ATOM 549 C CA . CYS A 1 72 ? -18.054 2.605 25.464 1.00 90.88 72 CYS A CA 1
ATOM 550 C C . CYS A 1 72 ? -17.162 3.615 24.724 1.00 90.88 72 CYS A C 1
ATOM 552 O O . CYS A 1 72 ? -16.678 3.316 23.630 1.00 90.88 72 CYS A O 1
ATOM 554 N N . ALA A 1 73 ? -16.908 4.786 25.316 1.00 91.31 73 ALA A N 1
ATOM 555 C CA . ALA A 1 73 ? -16.029 5.798 24.734 1.00 91.31 73 ALA A CA 1
ATOM 556 C C . ALA A 1 73 ? -14.598 5.267 24.550 1.00 91.31 73 ALA A C 1
ATOM 558 O O . ALA A 1 73 ? -14.028 5.396 23.467 1.00 91.31 73 ALA A O 1
ATOM 559 N N . MET A 1 74 ? -14.057 4.580 25.562 1.00 93.69 74 MET A N 1
ATOM 560 C CA . MET A 1 74 ? -12.724 3.969 25.510 1.00 93.69 74 MET A CA 1
ATOM 561 C C . MET A 1 74 ? -12.596 2.943 24.377 1.00 93.69 74 MET A C 1
ATOM 563 O O . MET A 1 74 ? -11.597 2.937 23.657 1.00 93.69 74 MET A O 1
ATOM 567 N N . VAL A 1 75 ? -13.611 2.096 24.182 1.00 93.25 75 VAL A N 1
ATOM 568 C CA . VAL A 1 75 ? -13.626 1.096 23.102 1.00 93.25 75 VAL A CA 1
ATOM 569 C C . VAL A 1 75 ? -13.685 1.765 21.726 1.00 93.25 75 VAL A C 1
ATOM 571 O O . VAL A 1 75 ? -12.935 1.387 20.822 1.00 93.25 75 VAL A O 1
ATOM 574 N N . VAL A 1 76 ? -14.525 2.791 21.558 1.00 94.25 76 VAL A N 1
ATOM 575 C CA . VAL A 1 76 ? -14.615 3.547 20.298 1.00 94.25 76 VAL A CA 1
ATOM 576 C C . VAL A 1 76 ? -13.299 4.259 19.985 1.00 94.25 76 VAL A C 1
ATOM 578 O O . VAL A 1 76 ? -12.838 4.214 18.841 1.00 94.25 76 VAL A O 1
ATOM 581 N N . ASP A 1 77 ? -12.662 4.878 20.977 1.00 95.75 77 ASP A N 1
ATOM 582 C CA . ASP A 1 77 ? -11.384 5.563 20.792 1.00 95.75 77 ASP A CA 1
ATOM 583 C C . ASP A 1 77 ? -10.247 4.590 20.464 1.00 95.75 77 ASP A C 1
ATOM 585 O O . ASP A 1 77 ? -9.467 4.855 19.542 1.00 95.75 77 ASP A O 1
ATOM 589 N N . ALA A 1 78 ? -10.198 3.425 21.116 1.00 94.38 78 ALA A N 1
ATOM 590 C CA . ALA A 1 78 ? -9.258 2.356 20.774 1.00 94.38 78 ALA A CA 1
ATOM 591 C C . ALA A 1 78 ? -9.469 1.840 19.336 1.00 94.38 78 ALA A C 1
ATOM 593 O O . ALA A 1 78 ? -8.503 1.661 18.583 1.00 94.38 78 ALA A O 1
ATOM 594 N N . GLY A 1 79 ? -10.728 1.674 18.915 1.00 93.06 79 GLY A N 1
ATOM 595 C CA . GLY A 1 79 ? -11.079 1.309 17.541 1.00 93.06 79 GLY A CA 1
ATOM 596 C C . GLY A 1 79 ? -10.635 2.366 16.525 1.00 93.06 79 GLY A C 1
ATOM 597 O O . GLY A 1 79 ? -10.020 2.043 15.505 1.00 93.06 79 GLY A O 1
ATOM 598 N N . ARG A 1 80 ? -10.864 3.655 16.817 1.00 95.44 80 ARG A N 1
ATOM 599 C CA . ARG A 1 80 ? -10.407 4.773 15.970 1.00 95.44 80 ARG A CA 1
ATOM 600 C C . ARG A 1 80 ? -8.887 4.825 15.882 1.00 95.44 80 ARG A C 1
ATOM 602 O O . ARG A 1 80 ? -8.360 5.071 14.796 1.00 95.44 80 ARG A O 1
ATOM 609 N N . ALA A 1 81 ? -8.185 4.614 16.993 1.00 95.81 81 ALA A N 1
ATOM 610 C CA . ALA A 1 81 ? -6.727 4.593 17.030 1.00 95.81 81 ALA A CA 1
ATOM 611 C C . ALA A 1 81 ? -6.164 3.458 16.161 1.00 95.81 81 ALA A C 1
ATOM 613 O O . ALA A 1 81 ? -5.305 3.715 15.316 1.00 95.81 81 ALA A O 1
ATOM 614 N N . SER A 1 82 ? -6.713 2.247 16.292 1.00 94.44 82 SER A N 1
ATOM 615 C CA . SER A 1 82 ? -6.320 1.081 15.487 1.00 94.44 82 SER A CA 1
ATOM 616 C C . SER A 1 82 ? -6.563 1.310 13.995 1.00 94.44 82 SER A C 1
ATOM 618 O O . SER A 1 82 ? -5.660 1.125 13.179 1.00 94.44 82 SER A O 1
ATOM 620 N N . TYR A 1 83 ? -7.742 1.820 13.625 1.00 95.19 83 TYR A N 1
ATOM 621 C CA . TYR A 1 83 ? -8.050 2.160 12.235 1.00 95.19 83 TYR A CA 1
ATOM 622 C C . TYR A 1 83 ? -7.070 3.195 11.660 1.00 95.19 83 TYR A C 1
ATOM 624 O O . TYR A 1 83 ? -6.527 3.007 10.570 1.00 95.19 83 TYR A O 1
ATOM 632 N N . ARG A 1 84 ? -6.787 4.278 12.400 1.00 96.50 84 ARG A N 1
ATOM 633 C CA . ARG A 1 84 ? -5.823 5.306 11.965 1.00 96.50 84 ARG A CA 1
ATOM 634 C C . ARG A 1 84 ? -4.409 4.750 11.827 1.00 96.50 84 ARG A C 1
ATOM 636 O O . ARG A 1 84 ? -3.698 5.158 10.909 1.00 96.50 84 ARG A O 1
ATOM 643 N N . PHE A 1 85 ? -4.002 3.852 12.721 1.00 95.19 85 PHE A N 1
ATOM 644 C CA . PHE A 1 85 ? -2.702 3.195 12.661 1.00 95.19 85 PHE A CA 1
ATOM 645 C C . PHE A 1 85 ? -2.549 2.401 11.358 1.00 95.19 85 PHE A C 1
ATOM 647 O O . PHE A 1 85 ? -1.646 2.698 10.571 1.00 95.19 85 PHE A O 1
ATOM 654 N N . PHE A 1 86 ? -3.481 1.486 11.069 1.00 94.44 86 PHE A N 1
ATOM 655 C CA . PHE A 1 86 ? -3.437 0.690 9.840 1.00 94.44 86 PHE A CA 1
ATOM 656 C C . PHE A 1 86 ? -3.575 1.549 8.586 1.00 94.44 86 PHE A C 1
ATOM 658 O O . PHE A 1 86 ? -2.900 1.284 7.593 1.00 94.44 86 PHE A O 1
ATOM 665 N N . LEU A 1 87 ? -4.381 2.613 8.626 1.00 94.62 87 LEU A N 1
ATOM 666 C CA . LEU A 1 87 ? -4.523 3.536 7.502 1.00 94.62 87 LEU A CA 1
ATOM 667 C C . LEU A 1 87 ? -3.196 4.241 7.200 1.00 94.62 87 LEU A C 1
ATOM 669 O O . LEU A 1 87 ? -2.775 4.317 6.046 1.00 94.62 87 LEU A O 1
ATOM 673 N N . LYS A 1 88 ? -2.509 4.728 8.238 1.00 94.19 88 LYS A N 1
ATOM 674 C CA . LYS A 1 88 ? -1.194 5.362 8.100 1.00 94.19 88 LYS A CA 1
ATOM 675 C C . LYS A 1 88 ? -0.160 4.379 7.557 1.00 94.19 88 LYS A C 1
ATOM 677 O O . LYS A 1 88 ? 0.586 4.731 6.646 1.00 94.19 88 LYS A O 1
ATOM 682 N N . GLN A 1 89 ? -0.130 3.157 8.080 1.00 92.94 89 GLN A N 1
ATOM 683 C CA . GLN A 1 89 ? 0.778 2.115 7.604 1.00 92.94 89 GLN A CA 1
ATOM 684 C C . GLN A 1 89 ? 0.494 1.733 6.144 1.00 92.94 89 GLN A C 1
ATOM 686 O O . GLN A 1 89 ? 1.434 1.587 5.366 1.00 92.94 89 GLN A O 1
ATOM 691 N N . HIS A 1 90 ? -0.778 1.685 5.735 1.00 93.12 90 HIS A N 1
ATOM 692 C CA . HIS A 1 90 ? -1.171 1.420 4.350 1.00 93.12 90 HIS A CA 1
ATOM 693 C C . HIS A 1 90 ? -0.622 2.491 3.401 1.00 93.12 90 HIS A C 1
ATOM 695 O O . HIS A 1 90 ? -0.041 2.175 2.365 1.00 93.12 90 HIS A O 1
ATOM 701 N N . TRP A 1 91 ? -0.738 3.766 3.785 1.00 91.19 91 TRP A N 1
ATOM 702 C CA . TRP A 1 91 ? -0.174 4.880 3.023 1.00 91.19 91 TRP A CA 1
ATOM 703 C C . TRP A 1 91 ? 1.351 4.815 2.913 1.00 91.19 91 TRP A C 1
ATOM 705 O O . TRP A 1 91 ? 1.894 5.018 1.826 1.00 91.19 91 TRP A O 1
ATOM 715 N N . LEU A 1 92 ? 2.049 4.511 4.011 1.00 90.94 92 LEU A N 1
ATOM 716 C CA . LEU A 1 92 ? 3.510 4.380 4.013 1.00 90.94 92 LEU A CA 1
ATOM 717 C C . LEU A 1 92 ? 3.979 3.219 3.123 1.00 90.94 92 LEU A C 1
ATOM 719 O O . LEU A 1 92 ? 4.929 3.380 2.355 1.00 90.94 92 LEU A O 1
ATOM 723 N N . LEU A 1 93 ? 3.295 2.075 3.168 1.00 90.31 93 LEU A N 1
ATOM 724 C CA . LEU A 1 93 ? 3.578 0.938 2.290 1.00 90.31 93 LEU A CA 1
ATOM 725 C C . LEU A 1 93 ? 3.264 1.265 0.823 1.00 90.31 93 LEU A C 1
ATOM 727 O O . LEU A 1 93 ? 4.041 0.918 -0.063 1.00 90.31 93 LEU A O 1
ATOM 731 N N . GLY A 1 94 ? 2.187 2.006 0.552 1.00 87.06 94 GLY A N 1
ATOM 732 C CA . GLY A 1 94 ? 1.860 2.479 -0.794 1.00 87.06 94 GLY A CA 1
ATOM 733 C C . GLY A 1 94 ? 2.950 3.385 -1.375 1.00 87.06 94 GLY A C 1
ATOM 734 O O . GLY A 1 94 ? 3.370 3.199 -2.518 1.00 87.06 94 GLY A O 1
ATOM 735 N N . GLN A 1 95 ? 3.473 4.317 -0.572 1.00 86.38 95 GLN A N 1
ATOM 736 C CA . GLN A 1 95 ? 4.616 5.154 -0.955 1.00 86.38 95 GLN A CA 1
ATOM 737 C C . GLN A 1 95 ? 5.877 4.323 -1.220 1.00 86.38 95 GLN A C 1
ATOM 739 O O . GLN A 1 95 ? 6.570 4.562 -2.211 1.00 86.38 95 GLN A O 1
ATOM 744 N N . LEU A 1 96 ? 6.160 3.329 -0.372 1.00 87.56 96 LEU A N 1
ATOM 745 C CA . LEU A 1 96 ? 7.290 2.417 -0.546 1.00 87.56 96 LEU A CA 1
ATOM 746 C C . LEU A 1 96 ? 7.184 1.652 -1.873 1.00 87.56 96 LEU A C 1
ATOM 748 O O . LEU A 1 96 ? 8.110 1.701 -2.681 1.00 87.56 96 LEU A O 1
ATOM 752 N N . VAL A 1 97 ? 6.041 1.015 -2.139 1.00 84.94 97 VAL A N 1
ATOM 753 C CA . VAL A 1 97 ? 5.772 0.291 -3.394 1.00 84.94 97 VAL A CA 1
ATOM 754 C C . VAL A 1 97 ? 5.926 1.215 -4.604 1.00 84.94 97 VAL A C 1
ATOM 756 O O . VAL A 1 97 ? 6.598 0.852 -5.571 1.00 84.94 97 VAL A O 1
ATOM 759 N N . GLY A 1 98 ? 5.364 2.426 -4.544 1.00 78.94 98 GLY A N 1
ATOM 760 C CA . GLY A 1 98 ? 5.510 3.427 -5.603 1.00 78.94 98 GLY A CA 1
ATOM 761 C C . GLY A 1 98 ? 6.972 3.798 -5.866 1.00 78.94 98 GLY A C 1
ATOM 762 O O . GLY A 1 98 ? 7.412 3.814 -7.014 1.00 78.94 98 GLY A O 1
ATOM 763 N N . SER A 1 99 ? 7.756 4.026 -4.812 1.00 82.00 99 SER A N 1
ATOM 764 C CA . SER A 1 99 ? 9.181 4.355 -4.942 1.00 82.00 99 SER A CA 1
ATOM 765 C C . SER A 1 99 ? 10.005 3.202 -5.528 1.00 82.00 99 SER A C 1
ATOM 767 O O . SER A 1 99 ? 10.818 3.415 -6.427 1.00 82.00 99 SER A O 1
ATOM 769 N N . LEU A 1 100 ? 9.745 1.964 -5.099 1.00 84.12 100 LEU A N 1
ATOM 770 C CA . LEU A 1 100 ? 10.421 0.768 -5.600 1.00 84.12 100 LEU A CA 1
ATOM 771 C C . LEU A 1 100 ? 10.108 0.513 -7.076 1.00 84.12 100 LEU A C 1
ATOM 773 O O . LEU A 1 100 ? 10.981 0.054 -7.808 1.00 84.12 100 LEU A O 1
ATOM 777 N N . LEU A 1 101 ? 8.904 0.856 -7.546 1.00 82.69 101 LEU A N 1
ATOM 778 C CA . LEU A 1 101 ? 8.566 0.814 -8.972 1.00 82.69 101 LEU A CA 1
ATOM 779 C C . LEU A 1 101 ? 9.418 1.787 -9.793 1.00 82.69 101 LEU A C 1
ATOM 781 O O . LEU A 1 101 ? 9.921 1.413 -10.853 1.00 82.69 101 LEU A O 1
ATOM 785 N N . VAL A 1 102 ? 9.620 3.009 -9.295 1.00 80.69 102 VAL A N 1
ATOM 786 C CA . VAL A 1 102 ? 10.489 4.002 -9.946 1.00 80.69 102 VAL A CA 1
ATOM 787 C C . VAL A 1 102 ? 11.944 3.530 -9.945 1.00 80.69 102 VAL A C 1
ATOM 789 O O . VAL A 1 102 ? 12.612 3.592 -10.977 1.00 80.69 102 VAL A O 1
ATOM 792 N N . ILE A 1 103 ? 12.430 2.986 -8.826 1.00 80.00 103 ILE A N 1
ATOM 793 C CA . ILE A 1 103 ? 13.789 2.432 -8.731 1.00 80.00 103 ILE A CA 1
ATOM 794 C C . ILE A 1 103 ? 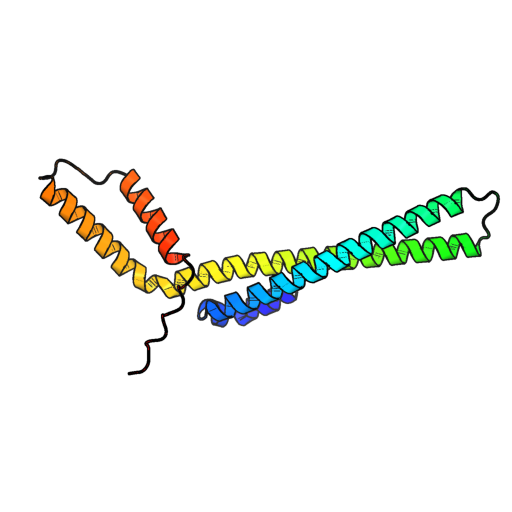13.956 1.245 -9.681 1.00 80.00 103 ILE A C 1
ATOM 796 O O . ILE A 1 103 ? 14.956 1.169 -10.387 1.00 80.00 103 ILE A O 1
ATOM 800 N N . ARG A 1 104 ? 12.965 0.350 -9.776 1.00 81.31 104 ARG A N 1
ATOM 801 C CA . ARG A 1 104 ? 12.971 -0.774 -10.725 1.00 81.31 104 ARG A CA 1
ATOM 802 C C . ARG A 1 104 ? 13.052 -0.280 -12.164 1.00 81.31 104 ARG A C 1
ATOM 804 O O . ARG A 1 104 ? 13.817 -0.836 -12.951 1.00 81.31 104 ARG A O 1
ATOM 811 N N . ALA A 1 105 ? 12.278 0.747 -12.508 1.00 74.69 105 ALA A N 1
ATOM 812 C CA . ALA A 1 105 ? 12.320 1.372 -13.824 1.00 74.69 105 ALA A CA 1
ATOM 813 C C . ALA A 1 105 ? 13.719 1.929 -14.129 1.00 74.69 105 ALA A C 1
ATOM 815 O O . ALA A 1 105 ? 14.275 1.650 -15.191 1.00 74.69 105 ALA A O 1
ATOM 816 N N . ALA A 1 106 ? 14.318 2.642 -13.173 1.00 74.44 106 ALA A N 1
ATOM 817 C CA . ALA A 1 106 ? 15.665 3.188 -13.299 1.00 74.44 106 ALA A CA 1
ATOM 818 C C . ALA A 1 106 ? 16.743 2.092 -13.406 1.00 74.44 106 ALA A C 1
ATOM 820 O O . ALA A 1 106 ? 17.608 2.172 -14.275 1.00 74.44 106 ALA A O 1
ATOM 821 N N . ALA A 1 107 ? 16.665 1.038 -12.588 1.00 80.12 107 ALA A N 1
ATOM 822 C CA . ALA A 1 107 ? 17.571 -0.112 -12.625 1.00 80.12 107 ALA A CA 1
ATOM 823 C C . ALA A 1 107 ? 17.475 -0.872 -13.960 1.00 80.12 107 ALA A C 1
ATOM 825 O O . ALA A 1 107 ? 18.483 -1.245 -14.560 1.00 80.12 107 ALA A O 1
ATOM 826 N N . SER A 1 108 ? 16.257 -1.055 -14.478 1.00 73.06 108 SER A N 1
ATOM 827 C CA . SER A 1 108 ? 16.017 -1.693 -15.782 1.00 73.06 108 SER A CA 1
ATOM 828 C C . SER A 1 108 ? 16.576 -0.840 -16.923 1.00 73.06 108 SER A C 1
ATOM 830 O O . SER A 1 108 ? 17.256 -1.348 -17.813 1.00 73.06 108 SER A O 1
ATOM 832 N N . ALA A 1 109 ? 16.370 0.477 -16.859 1.00 72.38 109 ALA A N 1
ATOM 833 C CA . ALA A 1 109 ? 16.929 1.405 -17.831 1.00 72.38 109 ALA A CA 1
ATOM 834 C C . ALA A 1 109 ? 18.461 1.422 -17.802 1.00 72.38 109 ALA A C 1
ATOM 836 O O . ALA A 1 109 ? 19.087 1.371 -18.857 1.00 72.38 109 ALA A O 1
ATOM 837 N N . ARG A 1 110 ? 19.069 1.440 -16.611 1.00 76.06 110 ARG A N 1
ATOM 838 C CA . ARG A 1 110 ? 20.526 1.427 -16.423 1.00 76.06 110 ARG A CA 1
ATOM 839 C C . ARG A 1 110 ? 21.145 0.114 -16.892 1.00 76.06 110 ARG A C 1
ATOM 841 O O . ARG A 1 110 ? 22.084 0.137 -17.683 1.00 76.06 110 ARG A O 1
ATOM 848 N N . SER A 1 111 ? 20.595 -1.022 -16.464 1.00 73.88 111 SER A N 1
ATOM 849 C CA . SER A 1 111 ? 21.086 -2.347 -16.865 1.00 73.88 111 SER A CA 1
ATOM 850 C C . SER A 1 111 ? 20.998 -2.559 -18.372 1.00 73.88 111 SER A C 1
ATOM 852 O O . SER A 1 111 ? 21.899 -3.162 -18.935 1.00 73.88 111 SER A O 1
ATOM 854 N N . ARG A 1 112 ? 19.981 -2.014 -19.050 1.00 72.19 112 ARG A N 1
ATOM 855 C CA . ARG A 1 112 ? 19.802 -2.122 -20.508 1.00 72.19 112 ARG A CA 1
ATOM 856 C C . ARG A 1 112 ? 20.348 -0.916 -21.286 1.00 72.19 112 ARG A C 1
ATOM 858 O O . ARG A 1 112 ? 20.261 -0.900 -22.511 1.00 72.19 112 ARG A O 1
ATOM 865 N N . ALA A 1 113 ? 20.970 0.061 -20.620 1.00 68.62 113 ALA A N 1
ATOM 866 C CA . ALA A 1 113 ? 21.512 1.264 -21.262 1.00 68.62 113 ALA A CA 1
ATOM 867 C C . ALA A 1 113 ? 22.599 0.933 -22.295 1.00 68.62 113 ALA A C 1
ATOM 869 O O . ALA A 1 113 ? 22.677 1.570 -23.341 1.00 68.62 113 ALA A O 1
ATOM 870 N N . HIS A 1 114 ? 23.390 -0.114 -22.045 1.00 66.44 114 HIS A N 1
ATOM 871 C CA . HIS A 1 114 ? 24.413 -0.596 -22.976 1.00 66.44 114 HIS A CA 1
ATOM 872 C C . HIS A 1 114 ? 23.834 -1.200 -24.269 1.00 66.44 114 HIS A C 1
ATOM 874 O O . HIS A 1 114 ? 24.562 -1.363 -25.245 1.00 66.44 114 HIS A O 1
ATOM 880 N N . LEU A 1 115 ? 22.533 -1.511 -24.305 1.00 66.38 115 LEU A N 1
ATOM 881 C CA . LEU A 1 115 ? 21.838 -2.006 -25.496 1.00 66.38 115 LEU A CA 1
ATOM 882 C C . LEU A 1 115 ? 21.287 -0.865 -26.361 1.00 66.38 115 LEU A C 1
ATOM 884 O O . LEU A 1 115 ? 21.006 -1.084 -27.538 1.00 66.38 115 LEU A O 1
ATOM 888 N N . LEU A 1 116 ? 21.167 0.355 -25.818 1.00 64.38 116 LEU A N 1
ATOM 889 C CA . LEU A 1 116 ? 20.672 1.522 -26.557 1.00 64.38 116 LEU A CA 1
ATOM 890 C C . LEU A 1 116 ? 21.489 1.816 -27.826 1.00 64.38 116 LEU A C 1
ATOM 892 O O . LEU A 1 116 ? 20.861 2.017 -28.866 1.00 64.38 116 LEU A O 1
ATOM 896 N N . PRO A 1 117 ? 22.840 1.777 -27.817 1.00 62.66 117 PRO A N 1
ATOM 897 C CA . PRO A 1 117 ? 23.623 1.959 -29.037 1.00 62.66 117 PRO A CA 1
ATOM 898 C C . PRO A 1 117 ? 23.295 0.906 -30.100 1.00 62.66 117 PRO A C 1
ATOM 900 O O . PRO A 1 117 ? 23.096 1.254 -31.257 1.00 62.66 117 PRO A O 1
ATOM 903 N N . GLY A 1 118 ? 23.169 -0.368 -29.712 1.00 62.22 118 GLY A N 1
ATOM 904 C CA . GLY A 1 118 ? 22.856 -1.462 -30.637 1.00 62.22 118 GLY A CA 1
ATOM 905 C C . GLY A 1 118 ? 21.447 -1.368 -31.226 1.00 62.22 118 GLY A C 1
ATOM 906 O O . GLY A 1 118 ? 21.266 -1.568 -32.425 1.00 62.22 118 GLY A O 1
ATOM 907 N N . VAL A 1 119 ? 20.454 -1.000 -30.412 1.00 63.84 119 VAL A N 1
ATOM 908 C CA . VAL A 1 119 ? 19.069 -0.792 -30.867 1.00 63.84 119 VAL A CA 1
ATOM 909 C C . VAL A 1 119 ? 18.974 0.404 -31.812 1.00 63.84 119 VAL A C 1
ATOM 911 O O . VAL A 1 119 ? 18.315 0.309 -32.845 1.00 63.84 119 VAL A O 1
ATOM 914 N N . LEU A 1 120 ? 19.658 1.510 -31.506 1.00 64.50 120 LEU A N 1
ATOM 915 C CA . LEU A 1 120 ? 19.734 2.668 -32.398 1.00 64.50 120 LEU A CA 1
ATOM 916 C C . LEU A 1 120 ? 20.438 2.314 -33.711 1.00 64.50 120 LEU A C 1
ATOM 918 O O . LEU A 1 120 ? 19.966 2.698 -34.775 1.00 64.50 120 LEU A O 1
ATOM 922 N N . LEU A 1 121 ? 21.519 1.536 -33.657 1.00 63.62 121 LEU A N 1
ATOM 923 C CA . LEU A 1 121 ? 22.253 1.113 -34.848 1.00 63.62 121 LEU A CA 1
ATOM 924 C C . LEU A 1 121 ? 21.413 0.179 -35.732 1.00 63.62 121 LEU A C 1
ATOM 926 O O . LEU A 1 121 ? 21.396 0.347 -36.949 1.00 63.62 121 LEU A O 1
ATOM 930 N N . ALA A 1 122 ? 20.652 -0.740 -35.132 1.00 64.62 122 ALA A N 1
ATOM 931 C CA . ALA A 1 122 ? 19.679 -1.577 -35.834 1.00 64.62 122 ALA A CA 1
ATOM 932 C C . ALA A 1 122 ? 18.512 -0.761 -36.422 1.00 64.62 122 ALA A C 1
ATOM 934 O O . ALA A 1 122 ? 18.018 -1.061 -37.508 1.00 64.62 122 ALA A O 1
ATOM 935 N N . ALA A 1 123 ? 18.077 0.292 -35.726 1.00 64.88 123 ALA A N 1
ATOM 936 C CA . ALA A 1 123 ? 17.050 1.205 -36.215 1.00 64.88 123 ALA A CA 1
ATOM 937 C C . ALA A 1 123 ? 17.519 1.987 -37.441 1.00 64.88 123 ALA A C 1
ATOM 939 O O . ALA A 1 123 ? 16.813 2.061 -38.448 1.00 64.88 123 ALA A O 1
ATOM 940 N N . VAL A 1 124 ? 18.727 2.546 -37.354 1.00 66.69 124 VAL A N 1
ATOM 941 C CA . VAL A 1 124 ? 19.366 3.292 -38.437 1.00 66.69 124 VAL A CA 1
ATOM 942 C C . VAL A 1 124 ? 19.620 2.371 -39.624 1.00 66.69 124 VAL A C 1
ATOM 944 O O . VAL A 1 124 ? 19.289 2.739 -40.746 1.00 66.69 124 VAL A O 1
ATOM 947 N N . SER A 1 125 ? 20.126 1.155 -39.407 1.00 65.12 125 SER A N 1
ATOM 948 C CA . SER A 1 125 ? 20.366 0.209 -40.500 1.00 65.12 125 SER A CA 1
ATOM 949 C C . SER A 1 125 ? 19.068 -0.217 -41.187 1.00 65.12 125 SER A C 1
ATOM 951 O O . SER A 1 125 ? 18.997 -0.188 -42.414 1.00 65.12 125 SER A O 1
ATOM 953 N N . ALA A 1 126 ? 18.007 -0.513 -40.431 1.00 66.12 126 ALA A N 1
ATOM 954 C CA . ALA A 1 126 ? 16.693 -0.811 -40.995 1.00 66.12 126 ALA A CA 1
ATOM 955 C C . ALA A 1 126 ? 16.123 0.378 -41.788 1.00 66.12 126 ALA A C 1
ATOM 957 O O . ALA A 1 126 ? 15.601 0.192 -42.888 1.00 66.12 126 ALA A O 1
ATOM 958 N N . ALA A 1 127 ? 16.262 1.602 -41.273 1.00 62.56 127 ALA A N 1
ATOM 959 C CA . ALA A 1 127 ? 15.839 2.816 -41.966 1.00 62.56 127 ALA A CA 1
ATOM 960 C C . ALA A 1 127 ? 16.613 3.038 -43.276 1.00 62.56 127 ALA A C 1
ATOM 962 O O . ALA A 1 127 ? 16.003 3.363 -44.294 1.00 62.56 127 ALA A O 1
ATOM 963 N N . VAL A 1 128 ? 17.931 2.805 -43.276 1.00 68.06 128 VAL A N 1
ATOM 964 C CA . VAL A 1 128 ? 18.777 2.876 -44.478 1.00 68.06 128 VAL A CA 1
ATOM 965 C C . VAL A 1 128 ? 18.357 1.820 -45.500 1.00 68.06 128 VAL A C 1
ATOM 967 O O . VAL A 1 128 ? 18.198 2.145 -46.673 1.00 68.06 128 VAL A O 1
ATOM 970 N N . VAL A 1 129 ? 18.105 0.579 -45.075 1.00 70.25 129 VAL A N 1
ATOM 971 C CA . VAL A 1 129 ? 17.634 -0.494 -45.968 1.00 70.25 129 VAL A CA 1
ATOM 972 C C . VAL A 1 129 ? 16.292 -0.127 -46.605 1.00 70.25 129 VAL A C 1
ATOM 974 O O . VAL A 1 129 ? 16.131 -0.277 -47.815 1.00 70.25 129 VAL A O 1
ATOM 977 N N . VAL A 1 130 ? 15.340 0.405 -45.836 1.00 65.81 130 VAL A N 1
ATOM 978 C CA . VAL A 1 130 ? 14.039 0.853 -46.366 1.00 65.81 130 VAL A CA 1
ATOM 979 C C . VAL A 1 130 ? 14.206 2.020 -47.344 1.00 65.81 130 VAL A C 1
ATOM 981 O O . VAL A 1 130 ? 13.600 2.021 -48.414 1.00 65.81 130 VAL A O 1
ATOM 984 N N . TYR A 1 131 ? 15.068 2.987 -47.033 1.00 65.12 131 TYR A N 1
ATOM 985 C CA . TYR A 1 131 ? 15.349 4.117 -47.920 1.00 65.12 131 TYR A CA 1
ATOM 986 C C . TYR A 1 131 ? 15.976 3.669 -49.253 1.00 65.12 131 TYR A C 1
ATOM 988 O O . TYR A 1 131 ? 15.534 4.086 -50.325 1.00 65.12 131 TYR A O 1
ATOM 996 N N . VAL A 1 132 ? 16.962 2.767 -49.200 1.00 70.31 132 VAL A N 1
ATOM 997 C CA . VAL A 1 132 ? 17.642 2.224 -50.388 1.00 70.31 132 VAL A CA 1
ATOM 998 C C . VAL A 1 132 ? 16.689 1.379 -51.234 1.00 70.31 132 VAL A C 1
ATOM 1000 O O . VAL A 1 132 ? 16.611 1.562 -52.448 1.00 70.31 132 VAL A O 1
ATOM 1003 N N . THR A 1 133 ? 15.923 0.485 -50.606 1.00 70.88 133 THR A N 1
ATOM 1004 C CA . THR A 1 133 ? 14.971 -0.394 -51.313 1.00 70.88 133 THR A CA 1
ATOM 1005 C C . THR A 1 133 ? 13.820 0.378 -51.954 1.00 70.88 133 THR A C 1
ATOM 1007 O O . THR A 1 133 ? 13.343 -0.013 -53.016 1.00 70.88 133 THR A O 1
ATOM 1010 N N . THR A 1 134 ? 13.422 1.514 -51.377 1.00 70.81 134 THR A N 1
ATOM 1011 C CA . THR A 1 134 ? 12.411 2.411 -51.962 1.00 70.81 134 THR A CA 1
ATOM 1012 C C . THR A 1 134 ? 12.988 3.474 -52.900 1.00 70.81 134 THR A C 1
ATOM 1014 O O . THR A 1 134 ? 12.250 4.360 -53.328 1.00 70.81 134 THR A O 1
ATOM 1017 N N . ARG A 1 135 ? 14.286 3.406 -53.244 1.00 70.19 135 ARG A N 1
ATOM 1018 C CA . ARG A 1 135 ? 14.987 4.388 -54.098 1.00 70.19 135 ARG A CA 1
ATOM 1019 C C . ARG A 1 135 ? 14.782 5.842 -53.644 1.00 70.19 135 ARG A C 1
ATOM 1021 O O . ARG A 1 135 ? 14.661 6.744 -54.467 1.00 70.19 135 ARG A O 1
ATOM 1028 N N . GLY A 1 136 ? 14.721 6.064 -52.334 1.00 60.84 136 GLY A N 1
ATOM 1029 C CA . GLY A 1 136 ? 14.573 7.391 -51.738 1.00 60.84 136 GLY A CA 1
ATOM 1030 C C . GLY A 1 136 ? 13.160 7.981 -51.750 1.00 60.84 136 GLY A C 1
ATOM 1031 O O . GLY A 1 136 ? 12.994 9.141 -51.389 1.00 60.84 136 GLY A O 1
ATOM 1032 N N . VAL A 1 137 ? 12.134 7.205 -52.121 1.00 59.41 137 VAL A N 1
ATOM 1033 C CA . VAL A 1 137 ? 10.735 7.676 -52.146 1.00 59.41 137 VAL A CA 1
ATOM 1034 C C . VAL A 1 137 ? 10.125 7.757 -50.740 1.00 59.41 137 VAL A C 1
ATOM 1036 O O . VAL A 1 137 ? 9.269 8.603 -50.487 1.00 59.41 137 VAL A O 1
ATOM 1039 N N . VAL A 1 138 ? 10.559 6.904 -49.803 1.00 57.22 138 VAL A N 1
ATOM 1040 C CA . VAL A 1 138 ? 10.002 6.843 -48.443 1.00 57.22 138 VAL A CA 1
ATOM 1041 C C . VAL A 1 138 ? 11.052 7.264 -47.418 1.00 57.22 138 VAL A C 1
ATOM 1043 O O . VAL A 1 138 ? 12.007 6.539 -47.143 1.00 57.22 138 VAL A O 1
ATOM 1046 N N . VAL A 1 139 ? 10.840 8.428 -46.802 1.00 59.22 139 VAL A N 1
ATOM 1047 C CA . VAL A 1 139 ? 11.576 8.867 -45.608 1.00 59.22 139 VAL A CA 1
ATOM 1048 C C . VAL A 1 139 ? 10.812 8.374 -44.371 1.00 59.22 139 VAL A C 1
ATOM 1050 O O . VAL A 1 139 ? 9.593 8.568 -44.311 1.00 59.22 139 VAL A O 1
ATOM 1053 N N . PRO A 1 140 ? 11.460 7.742 -43.370 1.00 58.22 140 PRO A N 1
ATOM 1054 C CA . PRO A 1 140 ? 10.774 7.311 -42.156 1.00 58.22 140 PRO A CA 1
ATOM 1055 C C . PRO A 1 140 ? 10.212 8.534 -41.416 1.00 58.22 140 PRO A C 1
ATOM 1057 O O . PRO A 1 140 ? 10.939 9.273 -40.760 1.00 58.22 140 PRO A O 1
ATOM 1060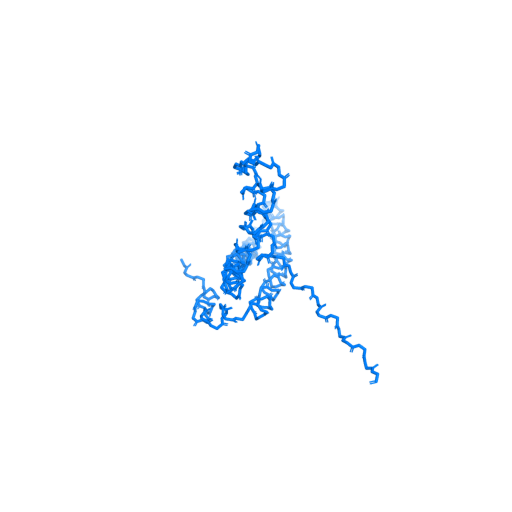 N N . GLY A 1 141 ? 8.907 8.777 -41.540 1.00 60.53 141 GLY A N 1
ATOM 1061 C CA . GLY A 1 141 ? 8.246 9.885 -40.852 1.00 60.53 141 GLY A CA 1
ATOM 1062 C C . GLY A 1 141 ? 8.191 9.683 -39.333 1.00 60.53 141 GLY A C 1
ATOM 1063 O O . GLY A 1 141 ? 8.387 8.577 -38.826 1.00 60.53 141 GLY A O 1
ATOM 1064 N N . PHE A 1 142 ? 7.829 10.742 -38.602 1.00 51.47 142 PHE A N 1
ATOM 1065 C CA . PHE A 1 142 ? 7.701 10.801 -37.133 1.00 51.47 142 PHE A CA 1
ATOM 1066 C C . PHE A 1 142 ? 6.979 9.586 -36.510 1.00 51.47 142 PHE A C 1
ATOM 1068 O O . PHE A 1 142 ? 7.328 9.116 -35.431 1.00 51.47 142 PHE A O 1
ATOM 1075 N N . ARG A 1 143 ? 6.013 9.003 -37.231 1.00 54.50 143 ARG A N 1
ATOM 1076 C CA . ARG A 1 143 ? 5.266 7.800 -36.832 1.00 54.50 143 ARG A CA 1
ATOM 1077 C C . ARG A 1 143 ? 6.142 6.541 -36.710 1.00 54.50 143 ARG A C 1
ATOM 1079 O O . ARG A 1 143 ? 5.868 5.704 -35.856 1.00 54.50 143 ARG A O 1
ATOM 1086 N N . SER A 1 144 ? 7.199 6.416 -37.516 1.00 61.88 144 SER A N 1
ATOM 1087 C CA . SER A 1 144 ? 8.215 5.356 -37.405 1.00 61.88 144 SER A CA 1
ATOM 1088 C C . SER A 1 144 ? 9.088 5.549 -36.166 1.00 61.88 144 SER A C 1
ATOM 1090 O O . SER A 1 144 ? 9.419 4.583 -35.486 1.00 61.88 144 SER A O 1
ATOM 1092 N N . LEU A 1 145 ? 9.393 6.803 -35.829 1.00 58.84 145 LEU A N 1
ATOM 1093 C CA . LEU A 1 145 ? 10.188 7.171 -34.659 1.00 58.84 145 LEU A CA 1
ATOM 1094 C C . LEU A 1 145 ? 9.412 6.920 -33.359 1.00 58.84 145 LEU A C 1
ATOM 1096 O O . LEU A 1 145 ? 9.945 6.308 -32.442 1.00 58.84 145 LEU A O 1
ATOM 1100 N N . VAL A 1 146 ? 8.117 7.256 -33.325 1.00 57.25 146 VAL A N 1
ATOM 1101 C CA . VAL A 1 146 ? 7.206 6.892 -32.223 1.00 57.25 146 VAL A CA 1
ATOM 1102 C C . VAL A 1 146 ? 7.122 5.374 -32.057 1.00 57.25 146 VAL A C 1
ATOM 1104 O O . VAL A 1 146 ? 7.202 4.874 -30.938 1.00 57.25 146 VAL A O 1
ATOM 1107 N N . ARG A 1 147 ? 7.014 4.618 -33.156 1.00 64.62 147 ARG A N 1
ATOM 1108 C CA . ARG A 1 147 ? 6.993 3.147 -33.110 1.00 64.62 147 ARG A CA 1
ATOM 1109 C C . ARG A 1 147 ? 8.308 2.579 -32.576 1.00 64.62 147 ARG A C 1
ATOM 1111 O O . ARG A 1 147 ? 8.274 1.644 -31.783 1.00 64.62 147 ARG A O 1
ATOM 1118 N N . PHE A 1 148 ? 9.436 3.180 -32.953 1.00 62.19 148 PHE A N 1
ATOM 1119 C CA . PHE A 1 148 ? 10.744 2.853 -32.397 1.00 62.19 148 PHE A CA 1
ATOM 1120 C C . PHE A 1 148 ? 10.815 3.166 -30.910 1.00 62.19 148 PHE A C 1
ATOM 1122 O O . PHE A 1 148 ? 11.127 2.269 -30.146 1.00 62.19 148 PHE A O 1
ATOM 1129 N N . CYS A 1 149 ? 10.436 4.366 -30.469 1.00 60.34 149 CYS A N 1
ATOM 1130 C CA . CYS A 1 149 ? 10.385 4.716 -29.050 1.00 60.34 149 CYS A CA 1
ATOM 1131 C C . CYS A 1 149 ? 9.527 3.735 -28.246 1.00 60.34 149 CYS A C 1
ATOM 1133 O O . CYS A 1 149 ? 9.960 3.281 -27.191 1.00 60.34 149 CYS A O 1
ATOM 1135 N N . VAL A 1 150 ? 8.349 3.362 -28.756 1.00 67.06 150 VAL A N 1
ATOM 1136 C CA . VAL A 1 150 ? 7.463 2.379 -28.116 1.00 67.06 150 VAL A CA 1
ATOM 1137 C C . VAL A 1 150 ? 8.114 0.998 -28.057 1.00 67.06 150 VAL A C 1
ATOM 1139 O O . VAL A 1 150 ? 8.043 0.355 -27.016 1.00 67.06 150 VAL A O 1
ATOM 1142 N N . LEU A 1 151 ? 8.780 0.546 -29.122 1.00 65.19 151 LEU A N 1
ATOM 1143 C CA . LEU A 1 151 ? 9.508 -0.726 -29.129 1.00 65.19 151 LEU A CA 1
ATOM 1144 C C . LEU A 1 151 ? 10.698 -0.703 -28.170 1.00 65.19 151 LEU A C 1
ATOM 1146 O O . LEU A 1 151 ? 10.883 -1.664 -27.434 1.00 65.19 151 LEU A O 1
ATOM 1150 N N . THR A 1 152 ? 11.460 0.389 -28.121 1.00 61.72 152 THR A N 1
ATOM 1151 C CA . THR A 1 152 ? 12.589 0.558 -27.202 1.00 61.72 152 THR A CA 1
ATOM 1152 C C . THR A 1 152 ? 12.106 0.579 -25.758 1.00 61.72 152 THR A C 1
ATOM 1154 O O . THR A 1 152 ? 12.659 -0.140 -24.938 1.00 61.72 152 THR A O 1
ATOM 1157 N N . LEU A 1 153 ? 11.032 1.316 -25.449 1.00 63.94 153 LEU A N 1
ATOM 1158 C CA . LEU A 1 153 ? 10.366 1.288 -24.142 1.00 63.94 153 LEU A CA 1
ATOM 1159 C C . LEU A 1 153 ? 9.894 -0.130 -23.811 1.00 63.94 153 LEU A C 1
ATOM 1161 O O . LEU A 1 153 ? 10.202 -0.651 -22.747 1.00 63.94 153 LEU A O 1
ATOM 1165 N N . HIS A 1 154 ? 9.218 -0.808 -24.735 1.00 65.12 154 HIS A N 1
ATOM 1166 C CA . HIS A 1 154 ? 8.766 -2.174 -24.502 1.00 65.12 154 HIS A CA 1
ATOM 1167 C C . HIS A 1 154 ? 9.940 -3.129 -24.256 1.00 65.12 154 HIS A C 1
ATOM 1169 O O . HIS A 1 154 ? 9.873 -3.939 -23.346 1.00 65.12 154 HIS A O 1
ATOM 1175 N N . PHE A 1 155 ? 11.049 -2.998 -24.983 1.00 64.19 155 PHE A N 1
ATOM 1176 C CA . PHE A 1 155 ? 12.242 -3.824 -24.793 1.00 64.19 155 PHE A CA 1
ATOM 1177 C C . PHE A 1 155 ? 13.004 -3.483 -23.507 1.00 64.19 155 PHE A C 1
ATOM 1179 O O . PHE A 1 155 ? 13.599 -4.365 -22.897 1.00 64.19 155 PHE A O 1
ATOM 1186 N N . LEU A 1 156 ? 12.983 -2.227 -23.059 1.00 59.97 156 LEU A N 1
ATOM 1187 C CA . LEU A 1 156 ? 13.611 -1.783 -21.811 1.00 59.97 156 LEU A CA 1
ATOM 1188 C C . LEU A 1 156 ? 12.808 -2.225 -20.577 1.00 59.97 156 LEU A C 1
ATOM 1190 O O . LEU A 1 156 ? 13.390 -2.479 -19.528 1.00 59.97 156 LEU A O 1
ATOM 1194 N N . PHE A 1 157 ? 11.484 -2.335 -20.719 1.00 58.94 157 PHE A N 1
ATOM 1195 C CA . PHE A 1 157 ? 10.545 -2.630 -19.634 1.00 58.94 157 PHE A CA 1
ATOM 1196 C C . PHE A 1 157 ? 9.930 -4.037 -19.693 1.00 58.94 157 PHE A C 1
ATOM 1198 O O . PHE A 1 157 ? 9.245 -4.438 -18.750 1.00 58.94 157 PHE A O 1
ATOM 1205 N N . ALA A 1 158 ? 10.161 -4.806 -20.761 1.00 58.41 158 ALA A N 1
ATOM 1206 C CA . ALA A 1 158 ? 9.660 -6.171 -20.869 1.00 58.41 158 ALA A CA 1
ATOM 1207 C C . ALA A 1 158 ? 10.272 -7.045 -19.761 1.00 58.41 158 ALA A C 1
ATOM 1209 O O . ALA A 1 158 ? 11.494 -6.992 -19.555 1.00 58.41 158 ALA A O 1
ATOM 1210 N N . PRO A 1 159 ? 9.451 -7.852 -19.062 1.00 51.69 159 PRO A N 1
ATOM 1211 C CA . PRO A 1 159 ? 9.941 -8.789 -18.063 1.00 51.69 159 PRO A CA 1
ATOM 1212 C C . PRO A 1 159 ? 10.915 -9.766 -18.723 1.00 51.69 159 PRO A C 1
ATOM 1214 O O . PRO A 1 159 ? 10.645 -10.263 -19.820 1.00 51.69 159 PRO A O 1
ATOM 1217 N N . ASP A 1 160 ? 12.050 -10.021 -18.068 1.00 54.69 160 ASP A N 1
ATOM 1218 C CA . ASP A 1 160 ? 12.998 -11.025 -18.540 1.00 54.69 160 ASP A CA 1
ATOM 1219 C C . ASP A 1 160 ? 12.264 -12.361 -18.657 1.00 54.69 160 ASP A C 1
ATOM 1221 O O . ASP A 1 160 ? 11.759 -12.911 -17.674 1.00 54.69 160 ASP A O 1
ATOM 1225 N N . ARG A 1 161 ? 12.148 -12.876 -19.887 1.00 49.75 161 ARG A N 1
ATOM 1226 C CA . ARG A 1 161 ? 11.654 -14.237 -20.077 1.00 49.75 161 ARG A CA 1
ATOM 1227 C C . ARG A 1 161 ? 12.638 -15.168 -19.374 1.00 49.75 161 ARG A C 1
ATOM 1229 O O . ARG A 1 161 ? 13.845 -15.014 -19.586 1.00 49.75 161 ARG A O 1
ATOM 1236 N N . PRO A 1 162 ? 12.157 -16.130 -18.568 1.00 40.91 162 PRO A N 1
ATOM 1237 C CA . PRO A 1 162 ? 13.037 -17.088 -17.927 1.00 40.91 162 PRO A CA 1
ATOM 1238 C C . PRO A 1 162 ? 13.881 -17.749 -19.014 1.00 40.91 162 PRO A C 1
ATOM 1240 O O . PRO A 1 162 ? 13.343 -18.319 -19.968 1.00 40.91 162 PRO A O 1
ATOM 1243 N N . ARG A 1 163 ? 15.208 -17.608 -18.897 1.00 44.19 163 ARG A N 1
ATOM 1244 C CA . ARG A 1 163 ? 16.163 -18.312 -19.752 1.00 44.19 163 ARG A CA 1
ATOM 1245 C C . ARG A 1 163 ? 15.779 -19.782 -19.703 1.00 44.19 163 ARG A C 1
ATOM 1247 O O . ARG A 1 163 ? 15.824 -20.389 -18.633 1.00 44.19 163 ARG A O 1
ATOM 1254 N N . ALA A 1 164 ? 15.350 -20.323 -20.841 1.00 44.06 164 ALA A N 1
ATOM 1255 C CA . ALA A 1 164 ? 15.102 -21.743 -20.981 1.00 44.06 164 ALA A CA 1
ATOM 1256 C C . ALA A 1 164 ? 16.368 -22.465 -20.511 1.00 44.06 164 ALA A C 1
ATOM 1258 O O . ALA A 1 164 ? 17.429 -22.325 -21.119 1.00 44.06 164 ALA A O 1
ATOM 1259 N N . ARG A 1 165 ? 16.265 -23.164 -19.373 1.00 43.06 165 ARG A N 1
ATOM 1260 C CA . ARG A 1 165 ? 17.295 -24.087 -18.903 1.00 43.06 165 ARG A CA 1
ATOM 1261 C C . ARG A 1 165 ? 17.549 -25.050 -20.055 1.00 43.06 165 ARG A C 1
ATOM 1263 O O . ARG A 1 165 ? 16.658 -25.816 -20.419 1.00 43.06 165 ARG A O 1
ATOM 1270 N N . GLY A 1 166 ? 18.737 -24.950 -20.647 1.00 41.78 166 GLY A N 1
ATOM 1271 C CA . GLY A 1 166 ? 19.223 -25.922 -21.611 1.00 41.78 166 GLY A CA 1
ATOM 1272 C C . GLY A 1 166 ? 19.066 -27.309 -21.007 1.00 41.78 166 GLY A C 1
ATOM 1273 O O . GLY A 1 166 ? 19.505 -27.558 -19.883 1.00 41.78 166 GLY A O 1
ATO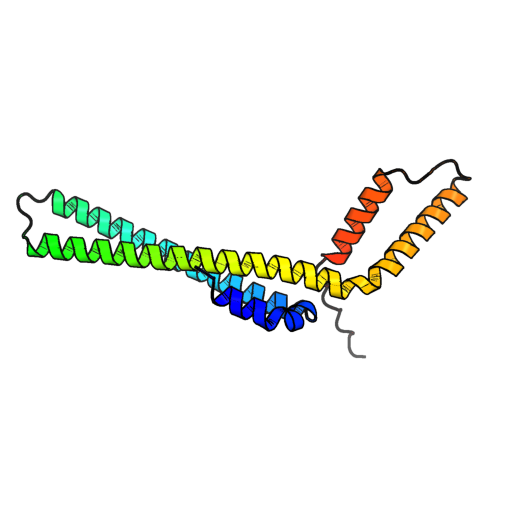M 1274 N N . ARG A 1 167 ? 18.353 -28.172 -21.731 1.00 46.12 167 ARG A N 1
ATOM 1275 C CA . ARG A 1 167 ? 18.297 -29.600 -21.445 1.00 46.12 167 ARG A CA 1
ATOM 1276 C C . ARG A 1 167 ? 19.725 -30.131 -21.420 1.00 46.12 167 ARG A C 1
ATOM 1278 O O . ARG A 1 167 ? 20.482 -29.889 -22.355 1.00 46.12 167 ARG A O 1
ATOM 1285 N N . ALA A 1 168 ? 20.036 -30.844 -20.346 1.00 45.12 168 ALA A N 1
ATOM 1286 C CA . ALA A 1 168 ? 21.142 -31.778 -20.302 1.00 45.12 168 ALA A CA 1
ATOM 1287 C C . ALA A 1 168 ? 21.040 -32.748 -21.489 1.00 45.12 168 ALA A C 1
ATOM 1289 O O . ALA A 1 168 ? 19.951 -33.255 -21.784 1.00 45.12 168 ALA A O 1
ATOM 1290 N N . GLY A 1 169 ? 22.173 -32.961 -22.146 1.00 43.19 169 GLY A N 1
ATOM 1291 C CA . GLY A 1 169 ? 22.472 -34.081 -23.026 1.00 43.19 169 GLY A CA 1
ATOM 1292 C C . GLY A 1 169 ? 23.852 -34.575 -22.643 1.00 43.19 169 GLY A C 1
ATOM 1293 O O . GLY A 1 169 ? 24.729 -33.696 -22.485 1.00 43.19 169 GLY A O 1
#

Foldseek 3Di:
DDLVLVVVCVVCLVVCLQDLVVLVVVLVVLVVVLVVLVVQLVVLVVQLVVLVVVLVVLVPDPDRDPVRNVVSVVSNVVSVVSNVVSVVVSVSSVVVSVVSVVSSLNSLCVVCVVCVVVLVVVLVVVQVVVCVVVVNPDHPDPVSVVVSVVVVSCVSPPPPDPDPDPDDD

pLDDT: mean 78.16, std 15.27, range [40.91, 97.5]